Protein AF-A0A2G7LXZ6-F1 (afdb_monomer_lite)

Secondary structure (DSSP, 8-state):
--HHHHHHHHHSGGGHHHHHHHHHHHHHTTHHHHHHHHS--EEEEEETTTTEEEEEEE-TTSS-EEEEEEE-TT-EESSHHHHHHHHHHHHHHHHHHHHHTT-PPPP-TT-----SS-SEEEEEETTEEEEEE---EESSHHHHHHHHHHHHHHHHHHHTT-

Foldseek 3Di:
DDPVVVVCVCPDPVNVVVVVVVVVVCVVVCLVVVQVVVWPWDFPDDDPHNQKTKTWTDPSVDNFIKIWIDHDQPDWALDLVRVLVVLVVVLVVLQVVVCVVPRQDDADPPPDVPDPDQQWDWDCPPNTIGIDGPIDMGSDSNNNSVVSVSVSVVSVVVRVVD

Structure (mmCIF, N/CA/C/O backbone):
data_AF-A0A2G7LXZ6-F1
#
_entry.id   AF-A0A2G7LXZ6-F1
#
loop_
_atom_site.group_PDB
_atom_site.id
_atom_site.type_symbol
_atom_site.label_atom_id
_atom_site.label_alt_id
_atom_site.label_comp_id
_atom_site.label_asym_id
_atom_site.label_entity_id
_atom_site.label_seq_id
_atom_site.pdbx_PDB_ins_code
_atom_site.Cartn_x
_atom_site.Cartn_y
_atom_site.Cartn_z
_atom_site.occupancy
_atom_site.B_iso_or_equiv
_atom_site.auth_seq_id
_atom_site.auth_comp_id
_atom_site.auth_asym_id
_atom_site.auth_atom_id
_atom_site.pdbx_PDB_model_num
ATOM 1 N N . MET A 1 1 ? 11.402 2.677 -36.829 1.00 58.84 1 MET A N 1
ATOM 2 C CA . MET A 1 1 ? 10.583 2.573 -35.619 1.00 58.84 1 MET A CA 1
ATOM 3 C C . MET A 1 1 ? 11.526 2.685 -34.450 1.00 58.84 1 MET A C 1
ATOM 5 O O . MET A 1 1 ? 12.464 1.891 -34.380 1.00 58.84 1 MET A O 1
ATOM 9 N N . ASP A 1 2 ? 11.382 3.730 -33.651 1.00 77.25 2 ASP A N 1
ATOM 10 C CA . ASP A 1 2 ? 12.193 3.904 -32.449 1.00 77.25 2 ASP A CA 1
ATOM 11 C C . ASP A 1 2 ? 11.681 2.986 -31.313 1.00 77.25 2 ASP A C 1
ATOM 13 O O . ASP A 1 2 ? 10.603 2.394 -31.411 1.00 77.25 2 ASP A O 1
ATOM 17 N N . ASN A 1 3 ? 12.480 2.795 -30.259 1.00 67.19 3 ASN A N 1
ATOM 18 C CA . ASN A 1 3 ? 12.139 1.910 -29.137 1.00 67.19 3 ASN A CA 1
ATOM 19 C C . ASN A 1 3 ? 10.822 2.283 -28.429 1.00 67.19 3 ASN A C 1
ATOM 21 O O . ASN A 1 3 ? 10.133 1.399 -27.924 1.00 67.19 3 ASN A O 1
ATOM 25 N N . SER A 1 4 ? 10.471 3.565 -28.387 1.00 67.94 4 SER A N 1
ATOM 26 C CA . SER A 1 4 ? 9.213 4.079 -27.848 1.00 67.94 4 SER A CA 1
ATOM 27 C C . SER A 1 4 ? 8.026 3.627 -28.697 1.00 67.94 4 SER A C 1
ATOM 29 O O . SER A 1 4 ? 7.079 3.053 -28.166 1.00 67.94 4 SER A O 1
ATOM 31 N N . GLU A 1 5 ? 8.120 3.776 -30.019 1.00 73.56 5 GLU A N 1
ATOM 32 C CA . GLU A 1 5 ? 7.084 3.346 -30.970 1.00 73.56 5 GLU A CA 1
ATOM 33 C C . GLU A 1 5 ? 6.897 1.816 -30.958 1.00 73.56 5 GLU A C 1
ATOM 35 O O . GLU A 1 5 ? 5.779 1.307 -31.013 1.00 73.56 5 GLU A O 1
ATOM 40 N N . LEU A 1 6 ? 7.994 1.062 -30.828 1.00 75.44 6 LEU A N 1
ATOM 41 C CA . LEU A 1 6 ? 7.969 -0.396 -30.658 1.00 75.44 6 LEU A CA 1
ATOM 42 C C . LEU A 1 6 ? 7.273 -0.822 -29.364 1.00 75.44 6 LEU A C 1
ATOM 44 O O . LEU A 1 6 ? 6.535 -1.808 -29.354 1.00 75.44 6 LEU A O 1
ATOM 48 N N . LYS A 1 7 ? 7.511 -0.087 -28.276 1.00 67.25 7 LYS A N 1
ATOM 49 C CA . LYS A 1 7 ? 6.909 -0.356 -26.972 1.00 67.25 7 LYS A CA 1
ATOM 50 C C . LYS A 1 7 ? 5.411 -0.066 -26.992 1.00 67.25 7 LYS A C 1
ATOM 52 O O . LYS A 1 7 ? 4.638 -0.902 -26.535 1.00 67.25 7 LYS A O 1
ATOM 57 N N . GLU A 1 8 ? 4.997 1.065 -27.556 1.00 78.62 8 GLU A N 1
ATOM 58 C CA . GLU A 1 8 ? 3.577 1.394 -27.732 1.00 78.62 8 GLU A CA 1
ATOM 59 C C . GLU A 1 8 ? 2.857 0.345 -28.581 1.00 78.62 8 GLU A C 1
ATOM 61 O O . GLU A 1 8 ? 1.803 -0.150 -28.181 1.00 78.62 8 GLU A O 1
ATOM 66 N N . LEU A 1 9 ? 3.468 -0.077 -29.693 1.00 81.00 9 LEU A N 1
ATOM 67 C CA . LEU A 1 9 ? 2.921 -1.142 -30.525 1.00 81.00 9 LEU A CA 1
ATOM 68 C C . LEU A 1 9 ? 2.787 -2.450 -29.739 1.00 81.00 9 LEU A C 1
ATOM 70 O O . LEU A 1 9 ? 1.723 -3.063 -29.759 1.00 81.00 9 LEU A O 1
ATOM 74 N N . PHE A 1 10 ? 3.826 -2.858 -29.002 1.00 77.56 10 PHE A N 1
ATOM 75 C CA . PHE A 1 10 ? 3.801 -4.087 -28.204 1.00 77.56 10 PHE A CA 1
ATOM 76 C C . PHE A 1 10 ? 2.709 -4.082 -27.126 1.00 77.56 10 PHE A C 1
ATOM 78 O O . PHE A 1 10 ? 2.144 -5.141 -26.847 1.00 77.56 10 PHE A O 1
ATOM 85 N N . TYR A 1 11 ? 2.399 -2.919 -26.539 1.00 77.12 11 TYR A N 1
ATOM 86 C CA . TYR A 1 11 ? 1.356 -2.765 -25.517 1.00 77.12 11 TYR A CA 1
ATOM 87 C C . TYR A 1 11 ? -0.046 -2.453 -26.063 1.00 77.12 11 TYR A C 1
ATOM 89 O O . TYR A 1 11 ? -0.994 -2.450 -25.281 1.00 77.12 11 TYR A O 1
ATOM 97 N N . SER A 1 12 ? -0.203 -2.265 -27.375 1.00 84.38 12 SER A N 1
ATOM 98 C CA . SER A 1 12 ? -1.499 -2.009 -28.018 1.00 84.38 12 SER A CA 1
ATOM 99 C C . SER A 1 12 ? -2.508 -3.158 -27.850 1.00 84.38 12 SER A C 1
ATOM 101 O O . SER A 1 12 ? -2.130 -4.312 -27.623 1.00 84.38 12 SER A O 1
ATOM 103 N N . GLU A 1 13 ? -3.801 -2.844 -28.003 1.00 84.19 13 GLU A N 1
ATOM 104 C CA . GLU A 1 13 ? -4.888 -3.837 -27.975 1.00 84.19 13 GLU A CA 1
ATOM 105 C C . GLU A 1 13 ? -4.735 -4.894 -29.078 1.00 84.19 13 GLU A C 1
ATOM 107 O O . GLU A 1 13 ? -5.018 -6.070 -28.857 1.00 84.19 13 GLU A O 1
ATOM 112 N N . GLU A 1 14 ? -4.221 -4.503 -30.248 1.00 89.00 14 GLU A N 1
ATOM 113 C CA . GLU A 1 14 ? -3.992 -5.412 -31.378 1.00 89.00 14 GLU A CA 1
ATOM 114 C C . GLU A 1 14 ? -2.973 -6.513 -31.041 1.00 89.00 14 GLU A C 1
ATOM 116 O O . GLU A 1 14 ? -3.081 -7.641 -31.529 1.00 89.00 14 GLU A O 1
ATOM 121 N N . MET A 1 15 ? -2.008 -6.212 -30.168 1.00 88.50 15 MET A N 1
ATOM 122 C CA . MET A 1 15 ? -0.958 -7.145 -29.754 1.00 88.50 15 MET A CA 1
ATOM 123 C C . MET A 1 15 ? -1.334 -7.995 -28.533 1.00 88.50 15 MET A C 1
ATOM 125 O O . MET A 1 15 ? -0.607 -8.940 -28.212 1.00 88.50 15 MET A O 1
ATOM 129 N N . GLU A 1 16 ? -2.463 -7.722 -27.870 1.00 75.25 16 GLU A N 1
ATOM 130 C CA . GLU A 1 16 ? -2.916 -8.450 -26.674 1.00 75.25 16 GLU A CA 1
ATOM 131 C C . GLU A 1 16 ? -2.978 -9.978 -26.884 1.00 75.25 16 GLU A C 1
ATOM 133 O O . GLU A 1 16 ? -2.376 -10.701 -26.085 1.00 75.25 16 GLU A O 1
ATOM 138 N N . PRO A 1 17 ? -3.590 -10.523 -27.960 1.00 79.81 17 PRO A N 1
ATOM 139 C CA . PRO A 1 17 ? -3.701 -11.976 -28.127 1.00 79.81 17 PRO A CA 1
ATOM 140 C C . PRO A 1 17 ? -2.339 -12.655 -28.321 1.00 79.81 17 PRO A C 1
ATOM 142 O O . PRO A 1 17 ? -2.097 -13.761 -27.834 1.00 79.81 17 PRO A O 1
ATOM 145 N N . ILE A 1 18 ? -1.426 -11.975 -29.019 1.00 82.75 18 ILE A N 1
ATOM 146 C CA . ILE A 1 18 ? -0.065 -12.459 -29.278 1.00 82.75 18 ILE A CA 1
ATOM 147 C C . ILE A 1 18 ? 0.735 -12.462 -27.972 1.00 82.75 18 ILE A C 1
ATOM 149 O O . ILE A 1 18 ? 1.403 -13.449 -27.655 1.00 82.75 18 ILE A O 1
ATOM 153 N N . ARG A 1 19 ? 0.613 -11.393 -27.178 1.00 84.38 19 ARG A N 1
ATOM 154 C CA . ARG A 1 19 ? 1.254 -11.260 -25.867 1.00 84.38 19 ARG A CA 1
ATOM 155 C C . ARG A 1 19 ? 0.757 -12.324 -24.886 1.00 84.38 19 ARG A C 1
ATOM 157 O O . ARG A 1 19 ? 1.572 -12.977 -24.238 1.00 84.38 19 ARG A O 1
ATOM 164 N N . GLN A 1 20 ? -0.551 -12.577 -24.841 1.00 75.19 20 GLN A N 1
ATOM 165 C CA . GLN A 1 20 ? -1.128 -13.653 -24.028 1.00 75.19 20 GLN A CA 1
ATOM 166 C C . GLN A 1 20 ? -0.632 -15.039 -24.457 1.00 75.19 20 GLN A C 1
ATOM 168 O O . GLN A 1 20 ? -0.280 -15.857 -23.607 1.00 75.19 20 GLN A O 1
ATOM 173 N N . SER A 1 21 ? -0.564 -15.313 -25.765 1.00 80.06 21 SER A N 1
ATOM 174 C CA . SER A 1 21 ? -0.031 -16.583 -26.273 1.00 80.06 21 SER A CA 1
ATOM 175 C C . SER A 1 21 ? 1.429 -16.786 -25.865 1.00 80.06 21 SER A C 1
ATOM 177 O O . SER A 1 21 ? 1.786 -17.859 -25.380 1.00 80.06 21 SER A O 1
ATOM 179 N N . TYR A 1 22 ? 2.251 -15.743 -26.005 1.00 77.31 22 TYR A N 1
ATOM 180 C CA . TYR A 1 22 ? 3.644 -15.751 -25.566 1.00 77.31 22 TYR A CA 1
ATOM 181 C C . TYR A 1 22 ? 3.764 -16.035 -24.061 1.00 77.31 22 TYR A C 1
ATOM 183 O O . TYR A 1 22 ? 4.561 -16.881 -23.651 1.00 77.31 22 TYR A O 1
ATOM 191 N N . TYR A 1 23 ? 2.930 -15.397 -23.234 1.00 71.88 23 TYR A N 1
ATOM 192 C CA . TYR A 1 23 ? 2.938 -15.621 -21.789 1.00 71.88 23 TYR A CA 1
ATOM 193 C C . TYR A 1 23 ? 2.527 -17.041 -21.396 1.00 71.88 23 TYR A C 1
ATOM 195 O O . TYR A 1 23 ? 3.190 -17.670 -20.571 1.00 71.88 23 TYR A O 1
ATOM 203 N N . ASN A 1 24 ? 1.489 -17.581 -22.030 1.00 74.56 24 ASN A N 1
ATOM 204 C CA . ASN A 1 24 ? 1.038 -18.950 -21.789 1.00 74.56 24 ASN A CA 1
ATOM 205 C C . ASN A 1 24 ? 2.098 -19.988 -22.176 1.00 74.56 24 ASN A C 1
ATOM 207 O O . ASN A 1 24 ? 2.250 -21.011 -21.505 1.00 74.56 24 ASN A O 1
ATOM 211 N N . GLU A 1 25 ? 2.841 -19.738 -23.252 1.00 77.00 25 GLU A N 1
ATOM 212 C CA . GLU A 1 25 ? 3.933 -20.609 -23.674 1.00 77.00 25 GLU A CA 1
ATOM 213 C C . GLU A 1 25 ? 5.132 -20.524 -22.721 1.00 77.00 25 GLU A C 1
ATOM 215 O O . GLU A 1 25 ? 5.655 -21.560 -22.307 1.00 77.00 25 GLU A O 1
ATOM 220 N N . ALA A 1 26 ? 5.515 -19.317 -22.293 1.00 65.12 26 ALA A N 1
ATOM 221 C CA . ALA A 1 26 ? 6.561 -19.121 -21.290 1.00 65.12 26 ALA A CA 1
ATOM 222 C C . ALA A 1 26 ? 6.222 -19.813 -19.955 1.00 65.12 26 ALA A C 1
ATOM 224 O O . ALA A 1 26 ? 7.096 -20.427 -19.341 1.00 65.12 26 ALA A O 1
ATOM 225 N N . TYR A 1 27 ? 4.950 -19.782 -19.546 1.00 66.00 27 TYR A N 1
ATOM 226 C CA . TYR A 1 27 ? 4.456 -20.482 -18.358 1.00 66.00 27 TYR A CA 1
ATOM 227 C C . TYR A 1 27 ? 4.608 -21.999 -18.486 1.00 66.00 27 TYR A C 1
ATOM 229 O O . TYR A 1 27 ? 5.192 -22.641 -17.618 1.00 66.00 27 TYR A O 1
ATOM 237 N N . ARG A 1 28 ? 4.179 -22.577 -19.615 1.00 72.62 28 ARG A N 1
ATOM 238 C CA . ARG A 1 28 ? 4.338 -24.018 -19.892 1.00 72.62 28 ARG A CA 1
ATOM 239 C C . ARG A 1 28 ? 5.796 -24.471 -19.934 1.00 72.62 28 ARG A C 1
ATOM 241 O O . ARG A 1 28 ? 6.071 -25.634 -19.663 1.00 72.62 28 ARG A O 1
ATOM 248 N N . GLN A 1 29 ? 6.708 -23.576 -20.301 1.00 73.88 29 GLN A N 1
ATOM 249 C CA . GLN A 1 29 ? 8.144 -23.848 -20.366 1.00 73.88 29 GLN A CA 1
ATOM 250 C C . GLN A 1 29 ? 8.848 -23.712 -19.006 1.00 73.88 29 GLN A C 1
ATOM 252 O O . GLN A 1 29 ? 10.062 -23.875 -18.954 1.00 73.88 29 GLN A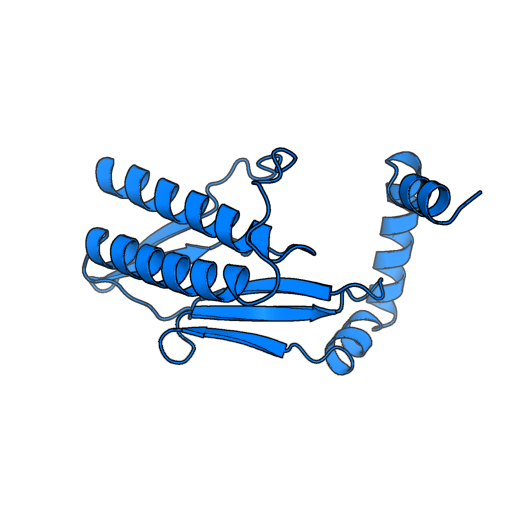 O 1
ATOM 257 N N . GLY A 1 30 ? 8.130 -23.393 -17.921 1.00 63.91 30 GLY A N 1
ATOM 258 C CA . GLY A 1 30 ? 8.734 -23.192 -16.599 1.00 63.91 30 GLY A CA 1
ATOM 259 C C . GLY A 1 30 ? 9.603 -21.933 -16.506 1.00 63.91 30 GLY A C 1
ATOM 260 O O . GLY A 1 30 ? 10.303 -21.741 -15.518 1.00 63.91 30 GLY A O 1
ATOM 261 N N . LYS A 1 31 ? 9.546 -21.032 -17.499 1.00 62.19 31 LYS A N 1
ATOM 262 C CA . LYS A 1 31 ? 10.329 -19.782 -17.495 1.00 62.19 31 LYS A CA 1
ATOM 263 C C . LYS A 1 31 ? 9.913 -18.834 -16.374 1.00 62.19 31 LYS A C 1
ATOM 265 O O . LYS A 1 31 ? 10.690 -17.975 -15.982 1.00 62.19 31 LYS A O 1
ATOM 270 N N . PHE A 1 32 ? 8.695 -18.991 -15.858 1.00 56.41 32 PHE A N 1
ATOM 271 C CA . PHE A 1 32 ? 8.232 -18.285 -14.666 1.00 56.41 32 PHE A CA 1
ATOM 272 C C . PHE A 1 32 ? 8.934 -18.782 -13.406 1.00 56.41 32 PHE A C 1
ATOM 274 O O . PHE A 1 32 ? 9.339 -17.957 -12.596 1.00 56.41 32 PHE A O 1
ATOM 281 N N . ASP A 1 33 ? 9.121 -20.095 -13.269 1.00 56.38 33 ASP A N 1
ATOM 282 C CA . ASP A 1 33 ? 9.841 -20.688 -12.140 1.00 56.38 33 ASP A CA 1
ATOM 283 C C . ASP A 1 33 ? 11.332 -20.323 -12.204 1.00 56.38 33 ASP A C 1
ATOM 285 O O . ASP A 1 33 ? 11.934 -19.994 -11.187 1.00 56.38 33 ASP A O 1
ATOM 289 N N . GLU A 1 34 ? 11.906 -20.275 -13.411 1.00 55.22 34 GLU A N 1
ATOM 290 C CA . GLU A 1 34 ? 13.283 -19.827 -13.660 1.00 55.22 34 GLU A CA 1
ATOM 291 C C . GLU A 1 34 ? 13.470 -18.317 -13.404 1.00 55.22 34 GLU A C 1
ATOM 293 O O . GLU A 1 34 ? 14.453 -17.893 -12.795 1.00 55.22 34 GLU A O 1
ATOM 298 N N . ALA A 1 35 ? 12.514 -17.478 -13.817 1.00 53.88 35 ALA A N 1
ATOM 299 C CA . ALA A 1 35 ? 12.527 -16.047 -13.514 1.00 53.88 35 ALA A CA 1
ATOM 300 C C . ALA A 1 35 ? 12.282 -15.766 -12.024 1.00 53.88 35 ALA A C 1
ATOM 302 O O . ALA A 1 35 ? 12.865 -14.831 -11.488 1.00 53.88 35 ALA A O 1
ATOM 303 N N . ALA A 1 36 ? 11.468 -16.576 -11.342 1.00 52.03 36 ALA A N 1
ATOM 304 C CA . ALA A 1 36 ? 11.277 -16.505 -9.895 1.00 52.03 36 ALA A CA 1
ATOM 305 C C . ALA A 1 36 ? 12.518 -16.986 -9.122 1.00 52.03 36 ALA A C 1
ATOM 307 O O . ALA A 1 36 ? 12.821 -16.439 -8.067 1.00 52.03 36 ALA A O 1
ATOM 308 N N . SER A 1 37 ? 13.270 -17.960 -9.651 1.00 54.81 37 SER A N 1
ATOM 309 C CA . SER A 1 37 ? 14.534 -18.403 -9.048 1.00 54.81 37 SER A CA 1
ATOM 310 C C . SER A 1 37 ? 15.702 -17.444 -9.304 1.00 54.81 37 SER A C 1
ATOM 312 O O . SER A 1 37 ? 16.632 -17.402 -8.502 1.00 54.81 37 SER A O 1
ATOM 314 N N . ASN A 1 38 ? 15.666 -16.686 -10.408 1.00 54.44 38 ASN A N 1
ATOM 315 C CA . ASN A 1 38 ? 16.730 -15.754 -10.813 1.00 54.44 38 ASN A CA 1
ATOM 316 C C . ASN A 1 38 ? 16.444 -14.286 -10.444 1.00 54.44 38 ASN A C 1
ATOM 318 O O . ASN A 1 38 ? 17.367 -13.478 -10.345 1.00 54.44 38 ASN A O 1
ATOM 322 N N . GLY A 1 39 ? 15.176 -13.916 -10.272 1.00 56.00 39 GLY A N 1
ATOM 323 C CA . GLY A 1 39 ? 14.747 -12.601 -9.818 1.00 56.00 39 GLY A CA 1
ATOM 324 C C . GLY A 1 39 ? 14.716 -12.577 -8.301 1.00 56.00 39 GLY A C 1
ATOM 325 O O . GLY A 1 39 ? 13.712 -12.943 -7.702 1.00 56.00 39 GLY A O 1
ATOM 326 N N . HIS A 1 40 ? 15.815 -12.160 -7.675 1.00 63.16 40 HIS A N 1
ATOM 327 C CA . HIS A 1 40 ? 15.839 -11.939 -6.234 1.00 63.16 40 HIS A CA 1
ATOM 328 C C . HIS A 1 40 ? 14.821 -10.848 -5.884 1.00 63.16 40 HIS A C 1
ATOM 330 O O . HIS A 1 40 ? 15.035 -9.682 -6.215 1.00 63.16 40 HIS A O 1
ATOM 336 N N . ALA A 1 41 ? 13.705 -11.237 -5.263 1.00 77.62 41 ALA A N 1
ATOM 337 C CA . ALA A 1 41 ? 12.840 -10.292 -4.576 1.00 77.62 41 ALA A CA 1
ATOM 338 C C . ALA A 1 41 ? 13.685 -9.617 -3.490 1.00 77.62 41 ALA A C 1
ATOM 340 O O . ALA A 1 41 ? 14.296 -10.292 -2.658 1.00 77.62 41 ALA A O 1
ATOM 341 N N . GLU A 1 42 ? 13.780 -8.298 -3.560 1.00 88.94 42 GLU A N 1
ATOM 342 C CA . GLU A 1 42 ? 14.544 -7.483 -2.627 1.00 88.94 42 GLU A CA 1
ATOM 343 C C . GLU A 1 42 ? 13.556 -6.659 -1.815 1.00 88.94 42 GLU A C 1
ATOM 345 O O . GLU A 1 42 ? 12.781 -5.882 -2.374 1.00 88.94 42 GLU A O 1
ATOM 350 N N . GLU A 1 43 ? 13.584 -6.817 -0.501 1.00 91.12 43 GLU A N 1
ATOM 351 C CA . GLU A 1 43 ? 12.902 -5.890 0.385 1.00 91.12 43 GLU A CA 1
ATOM 352 C C . GLU A 1 43 ? 13.635 -4.548 0.356 1.00 91.12 43 GLU A C 1
ATOM 354 O O . GLU A 1 43 ? 14.839 -4.466 0.604 1.00 91.12 43 GLU A O 1
ATOM 359 N N . VAL A 1 44 ? 12.912 -3.493 -0.008 1.00 93.62 44 VAL A N 1
ATOM 360 C CA . VAL A 1 44 ? 13.470 -2.145 -0.162 1.00 93.62 44 VAL A CA 1
ATOM 361 C C . VAL A 1 44 ? 13.067 -1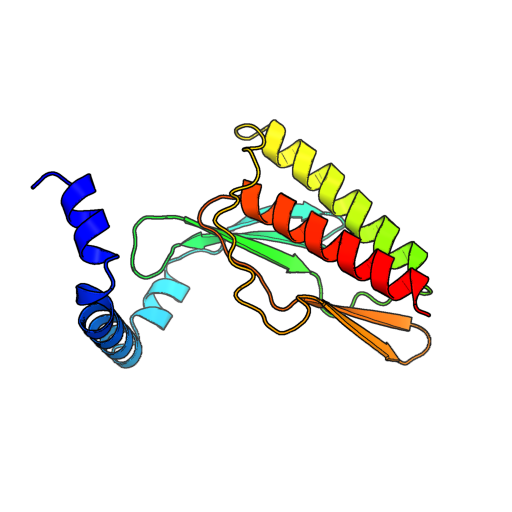.212 0.974 1.00 93.62 44 VAL A C 1
ATOM 363 O O . VAL A 1 44 ? 13.715 -0.183 1.173 1.00 93.62 44 VAL A O 1
ATOM 366 N N . PHE A 1 45 ? 12.018 -1.564 1.715 1.00 93.50 45 PHE A N 1
ATOM 367 C CA . PHE A 1 45 ? 11.554 -0.845 2.892 1.00 93.50 45 PHE A CA 1
ATOM 368 C C . PHE A 1 45 ? 10.876 -1.827 3.845 1.00 93.50 45 PHE A C 1
ATOM 370 O O . PHE A 1 45 ? 9.969 -2.538 3.425 1.00 93.50 45 PHE A O 1
ATOM 377 N N . ASP A 1 46 ? 11.305 -1.818 5.102 1.00 93.19 46 ASP A N 1
ATOM 378 C CA . ASP A 1 46 ? 10.701 -2.554 6.211 1.00 93.19 46 ASP A CA 1
ATOM 379 C C . ASP A 1 46 ? 10.174 -1.559 7.253 1.00 93.19 46 ASP A C 1
ATOM 381 O O . ASP A 1 46 ? 10.792 -0.514 7.513 1.00 93.19 46 ASP A O 1
ATOM 385 N N . TRP A 1 47 ? 9.035 -1.884 7.854 1.00 92.50 47 TRP A N 1
ATOM 386 C CA . TRP A 1 47 ? 8.467 -1.140 8.959 1.00 92.50 47 TRP A CA 1
ATOM 387 C C . TRP A 1 47 ? 7.797 -2.072 9.972 1.00 92.50 47 TRP A C 1
ATOM 389 O O . TRP A 1 47 ? 6.955 -2.896 9.630 1.00 92.50 47 TRP A O 1
ATOM 399 N N . GLN A 1 48 ? 8.139 -1.855 11.246 1.00 83.88 48 GLN A N 1
ATOM 400 C CA . GLN A 1 48 ? 7.697 -2.651 12.399 1.00 83.88 48 GLN A CA 1
ATOM 401 C C . GLN A 1 48 ? 8.187 -4.110 12.442 1.00 83.88 48 GLN A C 1
ATOM 403 O O . GLN A 1 48 ? 7.673 -4.884 13.238 1.00 83.88 48 GLN A O 1
ATOM 408 N N . GLY A 1 49 ? 9.278 -4.455 11.750 1.00 77.81 49 GLY A N 1
ATOM 409 C CA . GLY A 1 49 ? 9.881 -5.788 11.862 1.00 77.81 49 GLY A CA 1
ATOM 410 C C . GLY A 1 49 ? 9.127 -6.822 11.035 1.00 77.81 49 GLY A C 1
ATOM 411 O O . GLY A 1 49 ? 8.758 -7.870 11.555 1.00 77.81 49 GLY A O 1
ATOM 412 N N . ASP A 1 50 ? 8.934 -6.491 9.762 1.00 76.25 50 ASP A N 1
ATOM 413 C CA . ASP A 1 50 ? 8.300 -7.251 8.685 1.00 76.25 50 ASP A CA 1
ATOM 414 C C . ASP A 1 50 ? 6.757 -7.230 8.667 1.00 76.25 50 ASP A C 1
ATOM 416 O O . ASP A 1 50 ? 6.153 -7.725 7.709 1.00 76.25 50 ASP A O 1
ATOM 420 N N . ASP A 1 51 ? 6.111 -6.579 9.647 1.00 84.12 51 ASP A N 1
ATOM 421 C CA . ASP A 1 51 ? 4.654 -6.346 9.682 1.00 84.12 51 ASP A CA 1
ATOM 422 C C . ASP A 1 51 ? 4.169 -5.647 8.401 1.00 84.12 51 ASP A C 1
ATOM 424 O O . ASP A 1 51 ? 3.149 -6.018 7.809 1.00 84.12 51 ASP A O 1
ATOM 428 N N . PHE A 1 52 ? 4.928 -4.644 7.948 1.00 89.50 52 PHE A N 1
ATOM 429 C CA . PHE A 1 52 ? 4.744 -4.004 6.654 1.00 89.50 52 PHE A CA 1
ATOM 430 C C . PHE A 1 52 ? 6.069 -3.916 5.917 1.00 89.50 52 PHE A C 1
ATOM 432 O O . PHE A 1 52 ? 7.038 -3.340 6.405 1.00 89.50 52 PHE A O 1
ATOM 439 N N . SER A 1 53 ? 6.069 -4.376 4.677 1.00 91.50 53 SER A N 1
ATOM 440 C CA . SER A 1 53 ? 7.257 -4.379 3.837 1.00 91.50 53 SER A CA 1
ATOM 441 C C . SER A 1 53 ? 6.930 -3.929 2.420 1.00 91.50 53 SER A C 1
ATOM 443 O O . SER A 1 53 ? 5.812 -4.073 1.921 1.00 91.50 53 SER A O 1
ATOM 445 N N . VAL A 1 54 ? 7.906 -3.340 1.739 1.00 92.06 54 VAL A N 1
ATOM 446 C CA . VAL A 1 54 ? 7.824 -3.028 0.313 1.00 92.06 54 VAL A CA 1
ATOM 447 C C . VAL A 1 54 ? 8.913 -3.799 -0.389 1.00 92.06 54 VAL A C 1
ATOM 449 O O . VAL A 1 54 ? 10.094 -3.687 -0.071 1.00 92.06 54 VAL A O 1
ATOM 452 N N . TRP A 1 55 ? 8.494 -4.554 -1.389 1.00 92.56 55 TRP A N 1
ATOM 453 C CA . TRP A 1 55 ? 9.336 -5.483 -2.113 1.00 92.56 55 TRP A CA 1
ATOM 454 C C . TRP A 1 55 ? 9.492 -5.030 -3.547 1.00 92.56 55 TRP A C 1
ATOM 456 O O . TRP A 1 55 ? 8.528 -4.592 -4.180 1.00 92.56 55 TRP A O 1
ATOM 466 N N . LYS A 1 56 ? 10.701 -5.183 -4.069 1.00 91.12 56 LYS A N 1
ATOM 467 C CA . LYS A 1 56 ? 11.061 -4.982 -5.464 1.00 91.12 56 LYS A CA 1
ATOM 468 C C . LYS A 1 56 ? 11.362 -6.339 -6.089 1.00 91.12 56 LYS A C 1
ATOM 470 O O . LYS A 1 56 ? 12.314 -7.011 -5.704 1.00 91.12 56 LYS A O 1
ATOM 475 N N . ASP A 1 57 ? 10.588 -6.701 -7.102 1.00 87.06 57 ASP A N 1
ATOM 476 C CA . ASP A 1 57 ? 10.833 -7.876 -7.934 1.00 87.06 57 ASP A CA 1
ATOM 477 C C . ASP A 1 57 ? 11.246 -7.451 -9.344 1.00 87.06 57 ASP A C 1
ATOM 479 O O . ASP A 1 57 ? 10.904 -6.365 -9.815 1.00 87.06 57 ASP A O 1
ATOM 483 N N . LYS A 1 58 ? 11.842 -8.377 -10.096 1.00 80.69 58 LYS A N 1
ATOM 484 C CA . LYS A 1 58 ? 11.901 -8.259 -11.555 1.00 80.69 58 LYS A CA 1
ATOM 485 C C . LYS A 1 58 ? 10.566 -8.631 -12.197 1.00 80.69 58 LYS A C 1
ATOM 487 O O . LYS A 1 58 ? 9.919 -9.618 -11.836 1.00 80.69 58 LYS A O 1
ATOM 492 N N . VAL A 1 59 ? 10.161 -7.862 -13.204 1.00 74.25 59 VAL A N 1
ATOM 493 C CA . VAL A 1 59 ? 9.081 -8.261 -14.108 1.00 74.25 59 VAL A CA 1
ATOM 494 C C . VAL A 1 59 ? 9.605 -9.397 -14.981 1.00 74.25 59 VAL A C 1
ATOM 496 O O . VAL A 1 59 ? 10.499 -9.204 -15.787 1.00 74.25 59 VAL A O 1
ATOM 499 N N . TRP A 1 60 ? 9.042 -10.594 -14.859 1.00 64.56 60 TRP A N 1
ATOM 500 C CA . TRP A 1 60 ? 9.600 -11.795 -15.495 1.00 64.56 60 TRP A CA 1
ATOM 501 C C . TRP A 1 60 ? 9.758 -11.719 -17.034 1.00 64.56 60 TRP A C 1
ATOM 503 O O . TRP A 1 60 ? 10.563 -12.450 -17.601 1.00 64.56 60 TRP A O 1
ATOM 513 N N . TYR A 1 61 ? 9.012 -10.842 -17.717 1.00 64.69 61 TYR A N 1
ATOM 514 C CA . TYR A 1 61 ? 9.076 -10.628 -19.172 1.00 64.69 61 TYR A CA 1
ATOM 515 C C . TYR A 1 61 ? 9.812 -9.345 -19.593 1.00 64.69 61 TYR A C 1
ATOM 517 O O . TYR A 1 61 ? 9.738 -8.962 -20.760 1.00 64.69 61 TYR A O 1
ATOM 525 N N . SER A 1 62 ? 10.452 -8.627 -18.668 1.00 66.75 62 SER A N 1
ATOM 526 C CA . SER A 1 62 ? 11.032 -7.308 -18.933 1.00 66.75 62 SER A CA 1
ATOM 527 C C . SER A 1 62 ? 12.226 -7.029 -18.022 1.00 66.75 62 SER A C 1
ATOM 529 O O . SER A 1 62 ? 12.229 -7.405 -16.860 1.00 66.75 62 SER A O 1
ATOM 531 N N . ASP A 1 63 ? 13.188 -6.225 -18.472 1.00 70.75 63 ASP A N 1
ATOM 532 C CA . ASP A 1 63 ? 14.316 -5.785 -17.625 1.00 70.75 63 ASP A CA 1
ATOM 533 C C . ASP A 1 63 ? 13.907 -4.824 -16.489 1.00 70.75 63 ASP A C 1
ATOM 535 O O . ASP A 1 63 ? 14.745 -4.329 -15.729 1.00 70.75 63 ASP A O 1
ATOM 539 N N . LYS A 1 64 ? 12.606 -4.552 -16.369 1.00 77.75 64 LYS A N 1
ATOM 540 C CA . LYS A 1 64 ? 12.044 -3.580 -15.439 1.00 77.75 64 LYS A CA 1
ATOM 541 C C . LYS A 1 64 ? 11.802 -4.200 -14.076 1.00 77.75 64 LYS A C 1
ATOM 543 O O . LYS A 1 64 ? 11.472 -5.381 -13.957 1.00 77.75 64 LYS A O 1
ATOM 548 N N . ASP A 1 65 ? 11.896 -3.347 -13.072 1.00 85.25 65 ASP A N 1
ATOM 549 C CA . ASP A 1 65 ? 11.494 -3.674 -11.718 1.00 85.25 65 ASP A CA 1
ATOM 550 C C . ASP A 1 65 ? 9.990 -3.429 -11.543 1.00 85.25 65 ASP A C 1
ATOM 552 O O . ASP A 1 65 ? 9.384 -2.606 -12.237 1.00 85.25 65 ASP A O 1
ATOM 556 N N . ARG A 1 66 ? 9.387 -4.168 -10.618 1.00 87.62 66 ARG A N 1
ATOM 557 C CA . ARG A 1 66 ? 8.047 -3.926 -10.091 1.00 87.62 66 ARG A CA 1
ATOM 558 C C . ARG A 1 66 ? 8.107 -3.930 -8.574 1.00 87.62 66 ARG A C 1
ATOM 560 O O . ARG A 1 66 ? 8.859 -4.695 -7.983 1.00 87.62 66 ARG A O 1
ATOM 567 N N . TYR A 1 67 ? 7.258 -3.138 -7.959 1.00 90.44 67 TYR A N 1
ATOM 568 C CA . TYR A 1 67 ? 7.150 -2.971 -6.528 1.00 90.44 67 TYR A CA 1
ATOM 569 C C . TYR A 1 67 ? 5.802 -3.486 -6.046 1.00 90.44 67 TYR A C 1
ATOM 571 O O . TYR A 1 67 ? 4.816 -3.393 -6.780 1.00 90.44 67 TYR A O 1
ATOM 579 N N . HIS A 1 68 ? 5.743 -3.994 -4.819 1.00 90.06 68 HIS A N 1
ATOM 580 C CA . HIS A 1 68 ? 4.492 -4.317 -4.138 1.00 90.06 68 HIS A CA 1
ATOM 581 C C . HIS A 1 68 ? 4.610 -4.135 -2.624 1.00 90.06 68 HIS A C 1
ATOM 583 O O . HIS A 1 68 ? 5.712 -4.155 -2.084 1.00 90.06 68 HIS A O 1
ATOM 589 N N . VAL A 1 69 ? 3.470 -3.956 -1.954 1.00 89.19 69 VAL A N 1
ATOM 590 C CA . VAL A 1 69 ? 3.386 -3.920 -0.486 1.00 89.19 69 VAL A CA 1
ATOM 591 C C . VAL A 1 69 ? 3.086 -5.327 0.028 1.00 89.19 69 VAL A C 1
ATOM 593 O O . VAL A 1 69 ? 2.145 -5.966 -0.451 1.00 89.19 69 VAL A O 1
ATOM 596 N N . GLY A 1 70 ? 3.878 -5.793 0.986 1.00 86.75 70 GLY A N 1
ATOM 597 C CA . GLY A 1 70 ? 3.583 -6.916 1.865 1.00 86.75 70 GLY A CA 1
ATOM 598 C C . GLY A 1 70 ? 3.016 -6.398 3.186 1.00 86.75 70 GLY A C 1
ATOM 599 O O . GLY A 1 70 ? 3.528 -5.433 3.745 1.00 86.75 70 GLY A O 1
ATOM 600 N N . VAL A 1 71 ? 1.941 -7.023 3.657 1.00 83.44 71 VAL A N 1
ATOM 601 C CA . VAL A 1 71 ? 1.413 -6.840 5.015 1.00 83.44 71 VAL A CA 1
ATOM 602 C C . VAL A 1 71 ? 1.352 -8.221 5.640 1.00 83.44 71 VAL A C 1
ATOM 604 O O . VAL A 1 71 ? 0.866 -9.158 4.992 1.00 83.44 71 VAL A O 1
ATOM 607 N N . GLU A 1 72 ? 1.857 -8.373 6.859 1.00 77.69 72 GLU A N 1
ATOM 608 C CA . GLU A 1 72 ? 1.840 -9.660 7.536 1.00 77.69 72 GLU A CA 1
ATOM 609 C C . GLU A 1 72 ? 0.391 -10.129 7.751 1.00 77.69 72 GLU A C 1
ATOM 611 O O . GLU A 1 72 ? -0.467 -9.424 8.285 1.00 77.69 72 GLU A O 1
ATOM 616 N N . GLY A 1 73 ? 0.103 -11.365 7.332 1.00 63.75 73 GLY A N 1
ATOM 617 C CA . GLY A 1 73 ? -1.248 -11.931 7.371 1.00 63.75 73 GLY A CA 1
ATOM 618 C C . GLY A 1 73 ? -1.805 -12.188 8.777 1.00 63.75 73 GLY A C 1
ATOM 619 O O . GLY A 1 73 ? -2.963 -12.585 8.886 1.00 63.75 73 GLY A O 1
ATOM 620 N N . TYR A 1 74 ? -1.010 -11.984 9.836 1.00 64.38 74 TYR A N 1
ATOM 621 C CA . TYR A 1 74 ? -1.400 -12.234 11.226 1.00 64.38 74 TYR A CA 1
ATOM 622 C C . TYR A 1 74 ? -1.606 -10.965 12.076 1.00 64.38 74 TYR A C 1
ATOM 624 O O . TYR A 1 74 ? -1.741 -11.060 13.298 1.00 64.38 74 TYR A O 1
ATOM 632 N N . MET A 1 75 ? -1.704 -9.787 11.455 1.00 77.12 75 MET A N 1
ATOM 633 C CA . MET A 1 75 ? -1.988 -8.539 12.167 1.00 77.12 75 MET A CA 1
ATOM 634 C C . MET A 1 75 ? -3.471 -8.417 12.555 1.00 77.12 75 MET A C 1
ATOM 636 O O . MET A 1 75 ? -4.323 -8.072 11.732 1.00 77.12 75 MET A O 1
ATOM 640 N N . GLY A 1 76 ? -3.778 -8.684 13.826 1.00 81.38 76 GLY A N 1
ATOM 641 C CA . GLY A 1 76 ? -5.097 -8.451 14.419 1.00 81.38 76 GLY A CA 1
ATOM 642 C C . GLY A 1 76 ? -5.156 -7.127 15.183 1.00 81.38 76 GLY A C 1
ATOM 643 O O . GLY A 1 76 ? -4.298 -6.858 16.023 1.00 81.38 76 GLY A O 1
ATOM 644 N N . PHE A 1 77 ? -6.189 -6.321 14.935 1.00 88.75 77 PHE A N 1
ATOM 645 C CA . PHE A 1 77 ? -6.398 -5.036 15.615 1.00 88.75 77 PHE A CA 1
ATOM 646 C C . PHE A 1 77 ? -7.570 -5.104 16.595 1.00 88.75 77 PHE A C 1
ATOM 648 O O . PHE A 1 77 ? -8.615 -5.668 16.272 1.00 88.75 77 PHE A O 1
ATOM 655 N N . GLU A 1 78 ? -7.438 -4.481 17.767 1.00 90.25 78 GLU A N 1
ATOM 656 C CA . GLU A 1 78 ? -8.501 -4.446 18.785 1.00 90.25 78 GLU A CA 1
ATOM 657 C C . GLU A 1 78 ? -9.737 -3.690 18.272 1.00 90.25 78 GLU A C 1
ATOM 659 O O . GLU A 1 78 ? -10.882 -4.059 18.532 1.00 90.25 78 GLU A O 1
ATOM 664 N N . ASN A 1 79 ? -9.512 -2.622 17.507 1.00 90.50 79 ASN A N 1
ATOM 665 C CA . ASN A 1 79 ? -10.565 -1.835 16.884 1.00 90.50 79 ASN A CA 1
ATOM 666 C C . ASN A 1 79 ? -10.098 -1.218 15.561 1.00 90.50 79 ASN A C 1
ATOM 668 O O . ASN A 1 79 ? -8.904 -1.142 15.265 1.00 90.50 79 ASN A O 1
ATOM 672 N N . MET A 1 80 ? -11.061 -0.742 14.770 1.00 90.38 80 MET A N 1
ATOM 673 C CA . MET A 1 80 ? -10.773 -0.171 13.459 1.00 90.38 80 MET A CA 1
ATOM 674 C C . MET A 1 80 ? -9.947 1.117 13.509 1.00 90.38 80 MET A C 1
ATOM 676 O O . MET A 1 80 ? -9.137 1.344 12.612 1.00 90.38 80 MET A O 1
ATOM 680 N N . THR A 1 81 ? -10.095 1.936 14.551 1.00 93.62 81 THR A N 1
ATOM 681 C CA . THR A 1 81 ? -9.282 3.148 14.726 1.00 93.62 81 THR A CA 1
ATOM 682 C C . THR A 1 81 ? -7.800 2.800 14.833 1.00 93.62 81 THR A C 1
ATOM 684 O O . THR A 1 81 ? -6.991 3.375 14.112 1.00 93.62 81 THR A O 1
ATOM 687 N N . GLN A 1 82 ? -7.451 1.803 15.651 1.00 93.12 82 GLN A N 1
ATOM 688 C CA . GLN A 1 82 ? -6.075 1.324 15.7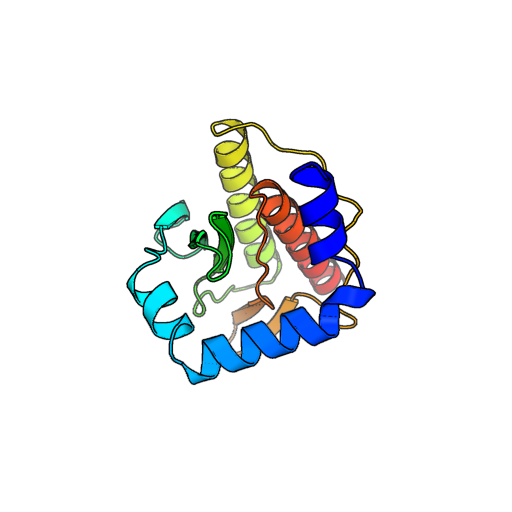94 1.00 93.12 82 GLN A CA 1
ATOM 689 C C . GLN A 1 82 ? -5.510 0.819 14.458 1.00 93.12 82 GLN A C 1
ATOM 691 O O . GLN A 1 82 ? -4.361 1.105 14.118 1.00 93.12 82 GLN A O 1
ATOM 696 N N . ALA A 1 83 ? -6.323 0.098 13.683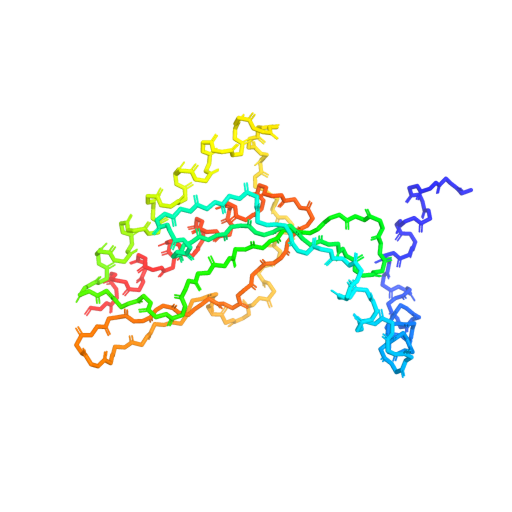 1.00 90.81 83 ALA A N 1
ATOM 697 C CA . ALA A 1 83 ? -5.914 -0.389 12.374 1.00 90.81 83 ALA A CA 1
ATOM 698 C C . ALA A 1 83 ? -5.633 0.760 11.392 1.00 90.81 83 ALA A C 1
ATOM 700 O O . ALA A 1 83 ? -4.602 0.773 10.721 1.00 90.81 83 ALA A O 1
ATOM 701 N N . ILE A 1 84 ? -6.519 1.760 11.344 1.00 94.12 84 ILE A N 1
ATOM 702 C CA . ILE A 1 84 ? -6.350 2.956 10.508 1.00 94.12 84 ILE A CA 1
ATOM 703 C C . ILE A 1 84 ? -5.081 3.715 10.907 1.00 94.12 84 ILE A C 1
ATOM 705 O O . ILE A 1 84 ? -4.283 4.048 10.033 1.00 94.12 84 ILE A O 1
ATOM 709 N N . GLU A 1 85 ? -4.867 3.947 12.205 1.00 95.38 85 GLU A N 1
ATOM 710 C CA . GLU A 1 85 ? -3.678 4.636 12.718 1.00 95.38 85 GLU A CA 1
ATOM 711 C C . GLU A 1 85 ? -2.385 3.906 12.336 1.00 95.38 85 GLU A C 1
ATOM 713 O O . GLU A 1 85 ? -1.421 4.544 11.910 1.00 95.38 85 GLU A O 1
ATOM 718 N N . CYS A 1 86 ? -2.367 2.575 12.432 1.00 93.81 86 CYS A N 1
ATOM 719 C CA . CYS A 1 86 ? -1.222 1.754 12.043 1.00 93.81 86 CYS A CA 1
ATOM 720 C C . CYS A 1 86 ? -0.890 1.914 10.548 1.00 93.81 86 CYS A C 1
ATOM 722 O O . CYS A 1 86 ? 0.243 2.245 10.191 1.00 93.81 86 CYS A O 1
ATOM 724 N N . TYR A 1 87 ? -1.894 1.797 9.673 1.00 93.44 87 TYR A N 1
ATOM 725 C CA . TYR A 1 87 ? -1.716 1.973 8.228 1.00 93.44 87 TYR A CA 1
ATOM 726 C C . TYR A 1 87 ? -1.301 3.409 7.862 1.00 93.44 87 TYR A C 1
ATOM 728 O O . TYR A 1 87 ? -0.510 3.610 6.937 1.00 93.44 87 TYR A O 1
ATOM 736 N N . GLU A 1 88 ? -1.803 4.423 8.573 1.00 96.75 88 GLU A N 1
ATOM 737 C CA . GLU A 1 88 ? -1.386 5.817 8.389 1.00 96.75 88 GLU A CA 1
ATOM 738 C C . GLU A 1 88 ? 0.076 6.046 8.774 1.00 96.75 88 GLU A C 1
ATOM 740 O O . GLU A 1 88 ? 0.797 6.715 8.029 1.00 96.75 88 GLU A O 1
ATOM 745 N N . GLN A 1 89 ? 0.525 5.474 9.894 1.00 96.62 89 GLN A N 1
ATOM 746 C CA . GLN A 1 89 ? 1.918 5.561 10.335 1.00 96.62 89 GLN A CA 1
ATOM 747 C C . GLN A 1 89 ? 2.864 4.877 9.349 1.00 96.62 89 GLN A C 1
ATOM 749 O O . GLN A 1 89 ? 3.869 5.480 8.961 1.00 96.62 89 GLN A O 1
ATOM 754 N N . PHE A 1 90 ? 2.513 3.671 8.889 1.00 95.62 90 PHE A N 1
ATOM 755 C CA . PHE A 1 90 ? 3.244 2.986 7.826 1.00 95.62 90 PHE A CA 1
ATOM 756 C C . PHE A 1 90 ? 3.350 3.869 6.577 1.00 95.62 90 PHE A C 1
ATOM 758 O O . PHE A 1 90 ? 4.443 4.105 6.066 1.00 95.62 90 PHE A O 1
ATOM 765 N N . ASN A 1 91 ? 2.227 4.410 6.101 1.00 96.19 91 ASN A N 1
ATOM 766 C CA . ASN A 1 91 ? 2.204 5.153 4.847 1.00 96.19 91 ASN A CA 1
ATOM 767 C C . ASN A 1 91 ? 2.947 6.503 4.929 1.00 96.19 91 ASN A C 1
ATOM 769 O O . ASN A 1 91 ? 3.493 6.971 3.929 1.00 96.19 91 ASN A O 1
ATOM 773 N N . GLU A 1 92 ? 3.002 7.129 6.107 1.00 97.62 92 GLU A N 1
ATOM 774 C CA . GLU A 1 92 ? 3.830 8.316 6.347 1.00 97.62 92 GLU A CA 1
ATOM 775 C C . GLU A 1 92 ? 5.326 7.968 6.376 1.00 97.62 92 GLU A C 1
ATOM 777 O O . GLU A 1 92 ? 6.126 8.651 5.733 1.00 97.62 92 GLU A O 1
ATOM 782 N N . ALA A 1 93 ? 5.715 6.880 7.049 1.00 97.19 93 ALA A N 1
ATOM 783 C CA . ALA A 1 93 ? 7.099 6.403 7.044 1.00 97.19 93 ALA A CA 1
ATOM 784 C C . ALA A 1 93 ? 7.553 6.018 5.625 1.00 97.19 93 ALA A C 1
ATOM 786 O O . ALA A 1 93 ? 8.638 6.401 5.179 1.00 97.19 93 ALA A O 1
ATOM 787 N N . PHE A 1 94 ? 6.682 5.347 4.874 1.00 96.94 94 PHE A N 1
ATOM 788 C CA . PHE A 1 94 ? 6.946 4.974 3.493 1.00 96.94 94 PHE A CA 1
ATOM 789 C C . PHE A 1 94 ? 7.068 6.195 2.572 1.00 96.94 94 PHE A C 1
ATOM 791 O O . PHE A 1 94 ? 7.965 6.255 1.730 1.00 96.94 94 PHE A O 1
ATOM 798 N N . LYS A 1 95 ? 6.237 7.226 2.768 1.00 97.38 95 LYS A N 1
ATOM 799 C CA . LYS A 1 95 ? 6.397 8.501 2.058 1.00 97.38 95 LYS A CA 1
ATOM 800 C C . LYS A 1 95 ? 7.774 9.111 2.308 1.00 97.38 95 LYS A C 1
ATOM 802 O O . LYS A 1 95 ? 8.428 9.527 1.357 1.00 97.38 95 LYS A O 1
ATOM 807 N N . GLN A 1 96 ? 8.226 9.157 3.561 1.00 97.06 96 GLN A N 1
ATOM 808 C CA . GLN A 1 96 ? 9.553 9.689 3.893 1.00 97.06 96 GLN A CA 1
ATOM 809 C C . GLN A 1 96 ? 10.664 8.902 3.195 1.00 97.06 96 GLN A C 1
ATOM 811 O O . GLN A 1 96 ? 11.600 9.509 2.673 1.00 97.06 96 GLN A O 1
ATOM 816 N N . TYR A 1 97 ? 10.533 7.576 3.128 1.00 96.38 97 TYR A N 1
ATOM 817 C CA . TYR A 1 97 ? 11.440 6.728 2.362 1.00 96.38 97 TYR A CA 1
ATOM 818 C C . TYR A 1 97 ? 11.453 7.092 0.866 1.00 96.38 97 TYR A C 1
ATOM 820 O O . TYR A 1 97 ? 12.530 7.308 0.310 1.00 96.38 97 TYR A O 1
ATOM 828 N N . ILE A 1 98 ? 10.288 7.222 0.217 1.00 95.75 98 ILE A N 1
ATOM 829 C CA . ILE A 1 98 ? 10.198 7.586 -1.211 1.00 95.75 98 ILE A CA 1
ATOM 830 C C . ILE A 1 98 ? 10.838 8.957 -1.468 1.00 95.75 98 ILE A C 1
ATOM 832 O O . ILE A 1 98 ? 11.618 9.121 -2.409 1.00 95.75 98 ILE A O 1
ATOM 836 N N . GLU A 1 99 ? 10.553 9.941 -0.614 1.00 95.75 99 GLU A N 1
ATOM 837 C CA . GLU A 1 99 ? 11.093 11.298 -0.748 1.00 95.75 99 GLU A CA 1
ATOM 838 C C . GLU A 1 99 ? 12.626 11.323 -0.649 1.00 95.75 99 GLU A C 1
ATOM 840 O O . GLU A 1 99 ? 13.288 12.070 -1.370 1.00 95.75 99 GLU A O 1
ATOM 845 N N . GLN A 1 100 ? 13.214 10.460 0.182 1.00 95.44 100 GLN A N 1
ATOM 846 C CA . GLN A 1 100 ? 14.670 10.313 0.298 1.00 95.44 100 GLN A CA 1
ATOM 847 C C . GLN A 1 100 ? 15.305 9.574 -0.894 1.00 95.44 100 GLN A C 1
ATOM 849 O O . GLN A 1 100 ? 16.503 9.729 -1.130 1.00 95.44 100 GLN A O 1
ATOM 854 N N . ASN A 1 101 ? 14.521 8.801 -1.655 1.00 91.75 101 ASN A N 1
ATOM 855 C CA . ASN A 1 101 ? 15.001 7.874 -2.688 1.00 91.75 101 ASN A CA 1
ATOM 856 C C . ASN A 1 101 ? 14.507 8.205 -4.109 1.00 91.75 101 ASN A C 1
ATOM 858 O O . ASN A 1 101 ? 14.458 7.331 -4.973 1.00 91.75 101 ASN A O 1
ATOM 862 N N . GLY A 1 102 ? 14.168 9.466 -4.383 1.00 89.81 102 GLY A N 1
ATOM 863 C CA . GLY A 1 102 ? 13.810 9.912 -5.737 1.00 89.81 102 GLY A CA 1
ATOM 864 C C . GLY A 1 102 ? 12.649 10.898 -5.808 1.00 89.81 102 GLY A C 1
ATOM 865 O O . GLY A 1 102 ? 12.432 11.476 -6.873 1.00 89.81 102 GLY A O 1
ATOM 866 N N . GLY A 1 103 ? 11.960 11.129 -4.689 1.00 94.00 103 GLY A N 1
ATOM 867 C CA . GLY A 1 103 ? 10.846 12.070 -4.604 1.00 94.00 103 GLY A CA 1
ATOM 868 C C . GLY A 1 103 ? 9.503 11.407 -4.894 1.00 94.00 103 GLY A C 1
ATOM 869 O O . GLY A 1 103 ? 9.393 10.548 -5.772 1.00 94.00 103 GLY A O 1
ATOM 870 N N . LEU A 1 104 ? 8.464 11.821 -4.166 1.00 93.75 104 LEU A N 1
ATOM 871 C CA . LEU A 1 104 ? 7.110 11.321 -4.395 1.00 93.75 104 LEU A CA 1
ATOM 872 C C . LEU A 1 104 ? 6.548 11.884 -5.706 1.00 93.75 104 LEU A C 1
ATOM 874 O O . LEU A 1 104 ? 6.360 13.094 -5.851 1.00 93.75 104 LEU A O 1
ATOM 878 N N . LYS A 1 105 ? 6.232 11.003 -6.659 1.00 91.88 105 LYS A N 1
ATOM 879 C CA . LYS A 1 105 ? 5.580 11.406 -7.911 1.00 91.88 105 LYS A CA 1
ATOM 880 C C . LYS A 1 105 ? 4.084 11.636 -7.715 1.00 91.88 105 LYS A C 1
ATOM 882 O O . LYS A 1 105 ? 3.445 11.053 -6.835 1.00 91.88 105 LYS A O 1
ATOM 887 N N . GLU A 1 106 ? 3.523 12.495 -8.565 1.00 87.12 106 GLU A N 1
ATOM 888 C CA . GLU A 1 106 ? 2.087 12.772 -8.576 1.00 87.12 106 GLU A CA 1
ATOM 889 C C . GLU A 1 106 ? 1.263 11.500 -8.797 1.00 87.12 106 GLU A C 1
ATOM 891 O O . GLU A 1 106 ? 1.698 10.555 -9.456 1.00 87.12 106 GLU A O 1
ATOM 896 N N . LYS A 1 107 ? 0.039 11.493 -8.257 1.00 79.56 107 LYS A N 1
ATOM 897 C CA . LYS A 1 107 ? -0.891 10.377 -8.423 1.00 79.56 107 LYS A CA 1
ATOM 898 C C . LYS A 1 107 ? -1.191 10.176 -9.909 1.00 79.56 107 LYS A C 1
ATOM 900 O O . LYS A 1 107 ? -1.825 11.026 -10.537 1.00 79.56 107 LYS A O 1
ATOM 905 N N . HIS A 1 108 ? -0.807 9.027 -10.461 1.00 67.25 108 HIS A N 1
ATOM 906 C CA . HIS A 1 108 ? -1.199 8.650 -11.813 1.00 67.25 108 HIS A CA 1
ATOM 907 C C . HIS A 1 108 ? -2.718 8.403 -11.870 1.00 67.25 108 HIS A C 1
ATOM 909 O O . HIS A 1 108 ? -3.224 7.367 -11.448 1.00 67.25 108 HIS A O 1
ATOM 915 N N . LEU A 1 109 ? -3.468 9.363 -12.428 1.00 56.31 109 LEU A N 1
ATOM 916 C CA . LEU A 1 109 ? -4.929 9.285 -12.613 1.00 56.31 109 LEU A CA 1
ATOM 917 C C . LEU A 1 109 ? -5.371 8.169 -13.581 1.00 56.31 109 LEU A C 1
ATOM 919 O O . LEU A 1 109 ? -6.556 7.857 -13.649 1.00 56.31 109 LEU A O 1
ATOM 923 N N . GLY A 1 110 ? -4.426 7.567 -14.314 1.00 49.06 110 GLY A N 1
ATOM 924 C CA . GLY A 1 110 ? -4.640 6.397 -15.174 1.00 49.06 110 GLY A CA 1
ATOM 925 C C . GLY A 1 110 ? -4.903 5.098 -14.408 1.00 49.06 110 GLY A C 1
ATOM 926 O O . GLY A 1 110 ? -5.121 4.059 -15.028 1.00 49.06 110 GLY A O 1
ATOM 927 N N . TRP A 1 111 ? -4.921 5.155 -13.074 1.00 46.12 111 TRP A N 1
ATOM 928 C CA . TRP A 1 111 ? -5.560 4.149 -12.238 1.00 46.12 111 TRP A CA 1
ATOM 929 C C . TRP A 1 111 ? -7.056 4.089 -12.565 1.00 46.12 111 TRP A C 1
ATOM 931 O O . TRP A 1 111 ? -7.911 4.683 -11.905 1.00 46.12 111 TRP A O 1
ATOM 941 N N . HIS A 1 112 ? -7.400 3.332 -13.601 1.00 41.41 112 HIS A N 1
ATOM 942 C CA . HIS A 1 112 ? -8.715 2.732 -13.641 1.00 41.41 112 HIS A CA 1
ATOM 943 C C . HIS A 1 112 ? -8.821 1.896 -12.370 1.00 41.41 112 HIS A C 1
ATOM 945 O O . HIS A 1 112 ? -7.984 1.032 -12.124 1.00 41.41 112 HIS A O 1
ATOM 951 N N . LYS A 1 113 ? -9.828 2.171 -11.536 1.00 43.22 113 LYS A N 1
ATOM 952 C CA . LYS A 1 113 ? -10.315 1.190 -10.566 1.00 43.22 113 LYS A CA 1
ATOM 953 C C . LYS A 1 113 ? -10.672 -0.060 -11.377 1.00 43.22 113 LYS A C 1
ATOM 955 O O . LYS A 1 113 ? -11.793 -0.176 -11.858 1.00 43.22 113 LYS A O 1
ATOM 960 N N . ILE A 1 114 ? -9.706 -0.950 -11.611 1.00 36.94 114 ILE A N 1
ATOM 961 C CA . ILE A 1 114 ? -9.931 -2.222 -12.312 1.00 36.94 114 ILE A CA 1
ATOM 962 C C . ILE A 1 114 ? -10.862 -3.100 -11.458 1.00 36.94 114 ILE A C 1
ATOM 964 O O . ILE A 1 114 ? -11.517 -4.005 -11.966 1.00 36.94 114 ILE A O 1
ATOM 968 N N . TYR A 1 115 ? -11.012 -2.776 -10.173 1.00 39.72 115 TYR A N 1
ATOM 969 C CA . TYR A 1 115 ? -11.868 -3.502 -9.259 1.00 39.72 115 TYR A CA 1
ATOM 970 C C . TYR A 1 115 ? -13.264 -2.878 -9.155 1.00 39.72 115 TYR A C 1
ATOM 972 O O . TYR A 1 115 ? -13.458 -1.756 -8.688 1.00 39.72 115 TYR A O 1
ATOM 980 N N . SER A 1 116 ? -14.259 -3.675 -9.542 1.00 37.72 116 SER A N 1
ATOM 981 C CA . SER A 1 116 ? -15.656 -3.546 -9.107 1.00 37.72 116 SER A CA 1
ATOM 982 C C . SER A 1 116 ? -15.872 -4.073 -7.672 1.00 37.72 116 SER A C 1
ATOM 984 O O . SER A 1 116 ? -17.007 -4.165 -7.211 1.00 37.72 116 SER A O 1
ATOM 986 N N . VAL A 1 117 ? -14.782 -4.395 -6.962 1.00 46.78 117 VAL A N 1
ATOM 987 C CA . VAL A 1 117 ? -14.717 -4.961 -5.607 1.00 46.78 117 VAL A CA 1
ATOM 988 C C . VAL A 1 117 ? -13.789 -4.067 -4.765 1.00 46.78 117 VAL A C 1
ATOM 990 O O . VAL A 1 117 ? -12.878 -3.444 -5.306 1.00 46.78 117 VAL A O 1
ATOM 993 N N . ARG A 1 118 ? -14.058 -3.901 -3.464 1.00 52.56 118 ARG A N 1
ATOM 994 C CA . ARG A 1 118 ? -13.204 -3.101 -2.563 1.00 52.56 118 ARG A CA 1
ATOM 995 C C . ARG A 1 118 ? -11.792 -3.695 -2.537 1.00 52.56 118 ARG A C 1
ATOM 997 O O . ARG A 1 118 ? -11.681 -4.905 -2.431 1.00 52.56 118 ARG A O 1
ATOM 1004 N N . ALA A 1 119 ? -10.753 -2.854 -2.532 1.00 60.03 119 ALA A N 1
ATOM 1005 C CA . ALA A 1 119 ? -9.352 -3.301 -2.420 1.00 60.03 119 ALA A CA 1
ATOM 1006 C C . ALA A 1 119 ? -9.009 -3.872 -1.028 1.00 60.03 119 ALA A C 1
ATOM 1008 O O . ALA A 1 119 ? -7.877 -4.279 -0.769 1.00 60.03 119 ALA A O 1
ATOM 1009 N N . VAL A 1 120 ? -9.986 -3.813 -0.122 1.00 73.00 120 VAL A N 1
ATOM 1010 C CA . VAL A 1 120 ? -9.893 -4.152 1.286 1.00 73.00 120 VAL A CA 1
ATOM 1011 C C . VAL A 1 120 ? -11.084 -5.028 1.651 1.00 73.00 120 VAL A C 1
ATOM 1013 O O . VAL A 1 120 ? -12.239 -4.646 1.424 1.00 73.00 120 VAL A O 1
ATOM 1016 N N . ASN A 1 121 ? -10.802 -6.162 2.280 1.00 77.81 121 ASN A N 1
ATOM 1017 C CA . ASN A 1 121 ? -11.780 -6.971 2.991 1.00 77.81 121 ASN A CA 1
ATOM 1018 C C . ASN A 1 121 ? -11.460 -6.938 4.492 1.00 77.81 121 ASN A C 1
ATOM 1020 O O . AS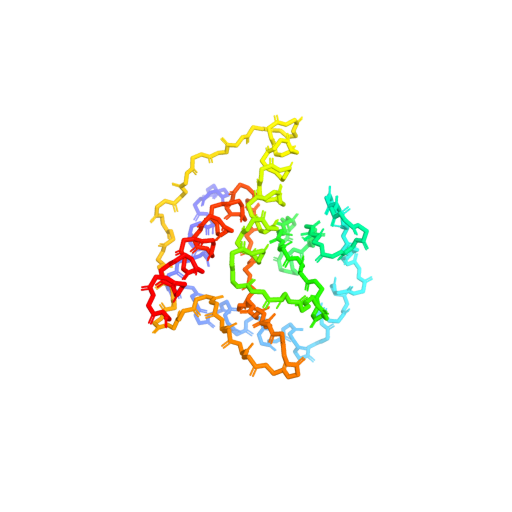N A 1 121 ? -10.296 -7.039 4.876 1.00 77.81 121 ASN A O 1
ATOM 1024 N N . VAL A 1 122 ? -12.486 -6.786 5.329 1.00 79.50 122 VAL A N 1
ATOM 1025 C CA . VAL A 1 122 ? -12.349 -6.731 6.788 1.00 79.50 122 VAL A CA 1
ATOM 1026 C C . VAL A 1 122 ? -13.191 -7.838 7.404 1.00 79.50 122 VAL A C 1
ATOM 1028 O O . VAL A 1 122 ? -14.395 -7.911 7.152 1.00 79.50 122 VAL A O 1
ATOM 1031 N N . ALA A 1 123 ? -12.568 -8.675 8.229 1.00 82.75 123 ALA A N 1
ATOM 1032 C CA . ALA A 1 123 ? -13.248 -9.694 9.022 1.00 82.75 123 ALA A CA 1
ATOM 1033 C C . ALA A 1 123 ? -13.083 -9.390 10.515 1.00 82.75 123 ALA A C 1
ATOM 1035 O O . ALA A 1 123 ? -12.010 -8.973 10.941 1.00 82.75 123 ALA A O 1
ATOM 1036 N N . TYR A 1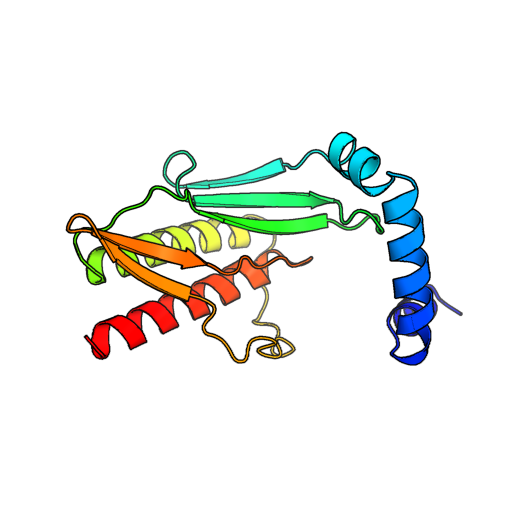 124 ? -14.133 -9.607 11.309 1.00 82.50 124 TYR A N 1
ATOM 1037 C CA . TYR A 1 124 ? -14.053 -9.548 12.769 1.00 82.50 124 TYR A CA 1
ATOM 1038 C C . TYR A 1 124 ? -14.153 -10.964 13.331 1.00 82.50 124 TYR A C 1
ATOM 1040 O O . TYR A 1 124 ? -15.223 -11.576 13.302 1.00 82.50 124 TYR A O 1
ATOM 1048 N N . GLU A 1 125 ? -13.032 -11.494 13.810 1.00 82.38 125 GLU A N 1
ATOM 1049 C CA . GLU A 1 125 ? -12.912 -12.864 14.312 1.00 82.38 125 GLU A CA 1
ATOM 1050 C C . GLU A 1 125 ? -11.957 -12.900 15.506 1.00 82.38 125 GLU A C 1
ATOM 1052 O O . GLU A 1 125 ? -10.940 -12.207 15.515 1.00 82.38 125 GLU A O 1
ATOM 1057 N N . ASN A 1 126 ? -12.262 -13.734 16.505 1.00 82.62 126 ASN A N 1
ATOM 1058 C CA . ASN A 1 126 ? -11.467 -13.867 17.735 1.00 82.62 126 ASN A CA 1
ATOM 1059 C C . ASN A 1 126 ? -11.215 -12.526 18.451 1.00 82.62 126 ASN A C 1
ATOM 1061 O O . ASN A 1 126 ? -10.117 -12.276 18.931 1.00 82.62 126 ASN A O 1
ATOM 1065 N N . GLU A 1 127 ? -12.248 -11.680 18.505 1.00 83.25 127 GLU A N 1
ATOM 1066 C CA . GLU A 1 127 ? -12.230 -10.354 19.142 1.00 83.25 127 GLU A CA 1
ATOM 1067 C C . GLU A 1 127 ? -11.304 -9.316 18.478 1.00 83.25 127 GLU A C 1
ATOM 1069 O O . GLU A 1 127 ? -11.107 -8.236 19.029 1.00 83.25 127 GLU A O 1
ATOM 1074 N N . CYS A 1 128 ? -10.820 -9.591 17.262 1.00 83.00 128 CYS A N 1
ATOM 1075 C CA . CYS A 1 128 ? -9.948 -8.698 16.502 1.00 83.00 128 CYS A CA 1
ATOM 1076 C C . CYS A 1 128 ? -10.474 -8.435 15.084 1.00 83.00 128 CYS A C 1
ATOM 1078 O O . CYS A 1 128 ? -11.167 -9.262 14.484 1.00 83.00 128 CYS A O 1
ATOM 1080 N N . TYR A 1 129 ? -10.087 -7.289 14.527 1.00 80.94 129 TYR A N 1
ATOM 1081 C CA . TYR A 1 129 ? -10.251 -6.952 13.118 1.00 80.94 129 TYR A CA 1
ATOM 1082 C C . TYR A 1 129 ? -9.049 -7.434 12.304 1.00 80.94 129 TYR A C 1
ATOM 1084 O O . TYR A 1 129 ? -7.904 -7.123 12.634 1.00 80.94 129 TYR A O 1
ATOM 1092 N N . TRP A 1 130 ? -9.334 -8.143 11.215 1.00 80.19 130 TRP A N 1
ATOM 1093 C CA . TRP A 1 130 ? -8.378 -8.657 10.238 1.00 80.19 130 TRP A CA 1
ATOM 1094 C C . TRP A 1 130 ? -8.573 -7.923 8.916 1.00 80.19 130 TRP A C 1
ATOM 1096 O O . TRP A 1 130 ? -9.697 -7.862 8.411 1.00 80.19 130 TRP A O 1
ATOM 1106 N N . ILE A 1 131 ? -7.495 -7.373 8.357 1.00 81.50 131 ILE A N 1
ATOM 1107 C CA . ILE A 1 131 ? -7.527 -6.602 7.109 1.00 81.50 131 ILE A CA 1
ATOM 1108 C C . ILE A 1 131 ? -6.804 -7.388 6.022 1.00 81.50 131 ILE A C 1
ATOM 1110 O O . ILE A 1 131 ? -5.610 -7.654 6.123 1.00 81.50 131 ILE A O 1
ATOM 1114 N N . PHE A 1 132 ? -7.526 -7.710 4.954 1.00 80.44 132 PHE A N 1
ATOM 1115 C CA . PHE A 1 132 ? -6.983 -8.376 3.778 1.00 80.44 132 PHE A CA 1
ATOM 1116 C C . PHE A 1 132 ? -6.963 -7.405 2.606 1.00 80.44 132 PHE A C 1
ATOM 1118 O O . PHE A 1 132 ? -7.972 -6.764 2.301 1.00 80.44 132 PHE A O 1
ATOM 1125 N N . LEU A 1 133 ? -5.812 -7.316 1.948 1.00 80.94 133 LEU A N 1
ATOM 1126 C CA . LEU A 1 133 ? -5.606 -6.488 0.768 1.00 80.94 133 LEU A CA 1
ATOM 1127 C C . LEU A 1 133 ? -5.561 -7.377 -0.477 1.00 80.94 133 LEU A C 1
ATOM 1129 O O . LEU A 1 133 ? -4.925 -8.428 -0.456 1.00 80.94 133 LEU A O 1
ATOM 1133 N N . ASP A 1 134 ? -6.145 -6.922 -1.586 1.00 66.81 134 ASP A N 1
ATOM 1134 C CA . ASP A 1 134 ? -6.117 -7.660 -2.866 1.00 66.81 134 ASP A CA 1
ATOM 1135 C C . ASP A 1 134 ? -4.707 -7.758 -3.488 1.00 66.81 134 ASP A C 1
ATOM 1137 O O . ASP A 1 134 ? -4.484 -8.496 -4.449 1.00 66.81 134 ASP A O 1
ATOM 1141 N N . GLY A 1 135 ? -3.736 -7.035 -2.921 1.00 73.00 135 GLY A N 1
ATOM 1142 C CA . GLY A 1 135 ? -2.371 -6.942 -3.418 1.00 73.00 135 GLY A CA 1
ATOM 1143 C C . GLY A 1 135 ? -2.283 -6.042 -4.652 1.00 73.00 135 GLY A C 1
ATOM 1144 O O . GLY A 1 135 ? -3.028 -6.174 -5.620 1.00 73.00 135 GLY A O 1
ATOM 1145 N N . TYR A 1 136 ? -1.335 -5.107 -4.643 1.00 80.62 136 TYR A N 1
ATOM 1146 C CA . TYR A 1 136 ? -1.101 -4.204 -5.767 1.00 80.62 136 TYR A CA 1
ATOM 1147 C C . TYR A 1 136 ? 0.375 -4.202 -6.156 1.00 80.62 136 TYR A C 1
ATOM 1149 O O . TYR A 1 136 ? 1.251 -4.198 -5.290 1.00 80.62 136 TYR A O 1
ATOM 1157 N N . LYS A 1 137 ? 0.641 -4.219 -7.469 1.00 84.75 137 LYS A N 1
ATOM 1158 C CA . LYS A 1 137 ? 1.991 -4.185 -8.036 1.00 84.75 137 LYS A CA 1
ATOM 1159 C C . LYS A 1 137 ? 2.106 -3.049 -9.049 1.00 84.75 137 LYS A C 1
ATOM 1161 O O . LYS A 1 137 ? 1.230 -2.922 -9.899 1.00 84.75 137 LYS A O 1
ATOM 1166 N N . SER A 1 138 ? 3.192 -2.281 -9.005 1.00 84.56 138 SER A N 1
ATOM 1167 C CA . SER A 1 138 ? 3.477 -1.218 -9.984 1.00 84.56 138 SER A CA 1
ATOM 1168 C C . SER A 1 138 ? 4.947 -1.187 -10.385 1.00 84.56 138 SER A C 1
ATOM 1170 O O . SER A 1 138 ? 5.804 -1.548 -9.594 1.00 84.56 138 SER A O 1
ATOM 1172 N N . GLU A 1 139 ? 5.262 -0.721 -11.592 1.00 86.56 139 GLU A N 1
ATOM 1173 C CA . GLU A 1 139 ? 6.642 -0.371 -11.973 1.00 86.56 139 GLU A CA 1
ATOM 1174 C C . GLU A 1 139 ? 7.121 0.930 -11.290 1.00 86.56 139 GLU A C 1
ATOM 1176 O O . GLU A 1 139 ? 8.311 1.237 -11.311 1.00 86.56 139 GLU A O 1
ATOM 1181 N N . GLU A 1 140 ? 6.209 1.689 -10.674 1.00 87.88 140 GLU A N 1
ATOM 1182 C CA . GLU A 1 140 ? 6.480 2.942 -9.972 1.00 87.88 140 GLU A CA 1
ATOM 1183 C C . GLU A 1 140 ? 6.169 2.808 -8.477 1.00 87.88 140 GLU A C 1
ATOM 1185 O O . GLU A 1 140 ? 5.029 2.567 -8.076 1.00 87.88 140 GLU A O 1
ATOM 1190 N N . ILE A 1 141 ? 7.180 3.015 -7.631 1.00 91.56 141 ILE A N 1
ATOM 1191 C CA . ILE A 1 141 ? 7.038 2.893 -6.174 1.00 91.56 141 ILE A CA 1
ATOM 1192 C C . ILE A 1 141 ? 6.071 3.936 -5.592 1.00 91.56 141 ILE A C 1
ATOM 1194 O O . ILE A 1 141 ? 5.341 3.637 -4.647 1.00 91.56 141 ILE A O 1
ATOM 1198 N N . SER A 1 142 ? 5.992 5.129 -6.198 1.00 92.38 142 SER A N 1
ATOM 1199 C CA . SER A 1 142 ? 5.051 6.181 -5.789 1.00 92.38 142 SER A CA 1
ATOM 1200 C C . SER A 1 142 ? 3.589 5.731 -5.891 1.00 92.38 142 SER A C 1
ATOM 1202 O O . SER A 1 142 ? 2.758 6.153 -5.088 1.00 92.38 142 SER A O 1
ATOM 1204 N N . ASP A 1 143 ? 3.257 4.837 -6.828 1.00 89.75 143 ASP A N 1
ATOM 1205 C CA . ASP A 1 143 ? 1.891 4.321 -6.957 1.00 89.75 143 ASP A CA 1
ATOM 1206 C C . ASP A 1 143 ? 1.475 3.483 -5.750 1.00 89.75 143 ASP A C 1
ATOM 1208 O O . ASP A 1 143 ? 0.295 3.457 -5.405 1.00 89.75 143 ASP A O 1
ATOM 1212 N N . LEU A 1 144 ? 2.424 2.816 -5.085 1.00 91.25 144 LEU A N 1
ATOM 1213 C CA . LEU A 1 144 ? 2.134 2.043 -3.879 1.00 91.25 144 LEU A CA 1
ATOM 1214 C C . LEU A 1 144 ? 1.693 2.953 -2.728 1.00 91.25 144 LEU A C 1
ATOM 1216 O O . LEU A 1 144 ? 0.755 2.617 -2.009 1.00 91.25 144 LEU A O 1
ATOM 1220 N N . TYR A 1 145 ? 2.304 4.134 -2.591 1.00 93.44 145 TYR A N 1
ATOM 1221 C CA . TYR A 1 145 ? 1.876 5.133 -1.607 1.00 93.44 145 TYR A CA 1
ATOM 1222 C C . TYR A 1 145 ? 0.434 5.587 -1.872 1.00 93.44 145 TYR A C 1
ATOM 1224 O O . TYR A 1 145 ? -0.398 5.652 -0.962 1.00 93.44 145 TYR A O 1
ATOM 1232 N N . TRP A 1 146 ? 0.108 5.873 -3.136 1.00 90.81 146 TRP A N 1
ATOM 1233 C CA . TRP A 1 146 ? -1.242 6.287 -3.519 1.00 90.81 146 TRP A CA 1
ATOM 1234 C C . TRP A 1 146 ? -2.272 5.167 -3.347 1.00 90.81 146 TRP A C 1
ATOM 1236 O O . TRP A 1 146 ? -3.387 5.439 -2.901 1.00 90.81 146 TRP A O 1
ATOM 1246 N N . TYR A 1 147 ? -1.890 3.921 -3.624 1.00 88.81 147 TYR A N 1
ATOM 1247 C CA . TYR A 1 147 ? -2.694 2.740 -3.324 1.00 88.81 147 TYR A CA 1
ATOM 1248 C C . TYR A 1 147 ? -3.004 2.637 -1.825 1.00 88.81 147 TYR A C 1
ATOM 1250 O O . TYR A 1 147 ? -4.167 2.517 -1.442 1.00 88.81 147 TYR A O 1
ATOM 1258 N N . MET A 1 148 ? -1.992 2.773 -0.965 1.00 90.94 148 MET A N 1
ATOM 1259 C CA . MET A 1 148 ? -2.178 2.701 0.485 1.00 90.94 148 MET A CA 1
ATOM 1260 C C . MET A 1 148 ? -3.023 3.857 1.026 1.00 90.94 148 MET A C 1
ATOM 1262 O O . MET A 1 148 ? -3.839 3.652 1.922 1.00 90.94 148 MET A O 1
ATOM 1266 N N . ARG A 1 149 ? -2.929 5.059 0.437 1.00 92.38 149 ARG A N 1
ATOM 1267 C CA . ARG A 1 149 ? -3.872 6.156 0.728 1.00 92.38 149 ARG A CA 1
ATOM 1268 C C . ARG A 1 149 ? -5.318 5.762 0.423 1.00 92.38 149 ARG A C 1
ATOM 1270 O O . ARG A 1 149 ? -6.202 6.066 1.221 1.00 92.38 149 ARG A O 1
ATOM 1277 N N . ASP A 1 150 ? -5.561 5.095 -0.701 1.00 88.31 150 ASP A N 1
ATOM 1278 C CA . ASP A 1 150 ? -6.903 4.654 -1.088 1.00 88.31 150 ASP A CA 1
ATOM 1279 C C . ASP A 1 150 ? -7.408 3.493 -0.201 1.00 88.31 150 ASP A C 1
ATOM 1281 O O . ASP A 1 150 ? -8.603 3.438 0.096 1.00 88.31 150 ASP A O 1
ATOM 1285 N N . VAL A 1 151 ? -6.520 2.612 0.278 1.00 88.25 151 VAL A N 1
ATOM 1286 C CA . VAL A 1 151 ? -6.815 1.588 1.304 1.00 88.25 151 VAL A CA 1
ATOM 1287 C C . VAL A 1 151 ? -7.232 2.240 2.625 1.00 88.25 151 VAL A C 1
ATOM 1289 O O . VAL A 1 151 ? -8.300 1.934 3.149 1.00 88.25 151 VAL A O 1
ATOM 1292 N N . ILE A 1 152 ? -6.445 3.195 3.132 1.00 92.50 152 ILE A N 1
ATOM 1293 C CA . ILE A 1 152 ? -6.736 3.926 4.377 1.00 92.50 152 ILE A CA 1
ATOM 1294 C C . ILE A 1 152 ? -8.090 4.639 4.293 1.00 92.50 152 ILE A C 1
ATOM 1296 O O . ILE A 1 152 ? -8.872 4.604 5.242 1.00 92.50 152 ILE A O 1
ATOM 1300 N N . ASN A 1 153 ? -8.397 5.268 3.156 1.00 90.75 153 ASN A N 1
ATOM 1301 C CA . ASN A 1 153 ? -9.689 5.926 2.958 1.00 90.75 153 ASN A CA 1
ATOM 1302 C C . ASN A 1 153 ? -10.853 4.923 2.992 1.00 90.75 153 ASN A C 1
ATOM 1304 O O . ASN A 1 153 ? -11.858 5.195 3.641 1.00 90.75 153 ASN A O 1
ATOM 1308 N N . GLN A 1 154 ? -10.704 3.749 2.369 1.00 87.62 154 GLN A N 1
ATOM 1309 C CA . GLN A 1 154 ? -11.716 2.687 2.438 1.00 87.62 154 GLN A CA 1
ATOM 1310 C C . GLN A 1 154 ? -11.909 2.162 3.867 1.00 87.62 154 GLN A C 1
ATOM 1312 O O . GLN A 1 154 ? -13.043 1.913 4.270 1.00 87.62 154 GLN A O 1
ATOM 1317 N N . LEU A 1 155 ? -10.834 2.029 4.650 1.00 89.06 155 LEU A N 1
ATOM 1318 C CA . LEU A 1 155 ? -10.921 1.643 6.063 1.00 89.06 155 LEU A CA 1
ATOM 1319 C C . LEU A 1 155 ? -11.673 2.691 6.896 1.00 89.06 155 LEU A C 1
ATOM 1321 O O . LEU A 1 155 ? -12.490 2.326 7.738 1.00 89.06 155 LEU A O 1
ATOM 1325 N N . LYS A 1 156 ? -11.454 3.985 6.633 1.00 92.31 156 LYS A N 1
ATOM 1326 C CA . LYS A 1 156 ? -12.202 5.077 7.278 1.00 92.31 156 LYS A CA 1
ATOM 1327 C C . LYS A 1 156 ? -13.685 5.052 6.919 1.00 92.31 156 LYS A C 1
ATOM 1329 O O . LYS A 1 156 ? -14.518 5.092 7.814 1.00 92.31 156 LYS A O 1
ATOM 1334 N N . GLU A 1 157 ? -14.012 4.905 5.635 1.00 89.19 157 GLU A N 1
ATOM 1335 C CA . GLU A 1 157 ? -15.403 4.777 5.172 1.00 89.19 157 GLU A CA 1
ATOM 1336 C C . GLU A 1 157 ? -16.115 3.572 5.808 1.00 89.19 157 GLU A C 1
ATOM 1338 O O . GLU A 1 157 ? -17.294 3.651 6.158 1.00 89.19 157 GLU A O 1
ATOM 1343 N N . LEU A 1 158 ? -15.400 2.453 5.965 1.00 86.56 158 LEU A N 1
ATOM 1344 C CA . LEU A 1 158 ? -15.894 1.270 6.666 1.00 86.56 158 LEU A CA 1
ATOM 1345 C C . LEU A 1 158 ? -16.150 1.552 8.147 1.00 86.56 158 LEU A C 1
ATOM 1347 O O . LEU A 1 158 ? -17.222 1.213 8.632 1.00 86.56 158 LEU A O 1
ATOM 1351 N N . ASN A 1 159 ? -15.203 2.186 8.839 1.00 90.19 159 ASN A N 1
ATOM 1352 C CA . ASN A 1 159 ? -15.329 2.535 10.253 1.00 90.19 159 ASN A CA 1
ATOM 1353 C C . ASN A 1 159 ? -16.501 3.490 10.522 1.00 90.19 159 ASN A C 1
ATOM 1355 O O . ASN A 1 159 ? -17.211 3.315 11.501 1.00 90.19 159 ASN A O 1
ATOM 1359 N N . ASP A 1 160 ? -16.743 4.450 9.627 1.00 86.31 160 ASP A N 1
ATOM 1360 C CA . ASP A 1 160 ? -17.887 5.368 9.723 1.00 86.31 160 ASP A CA 1
ATOM 1361 C C . ASP A 1 160 ? -19.239 4.667 9.476 1.00 86.31 160 ASP A C 1
ATOM 1363 O O . ASP A 1 160 ? -20.296 5.215 9.793 1.00 86.31 160 ASP A O 1
ATOM 1367 N N . SER A 1 161 ? -19.215 3.472 8.875 1.00 78.00 161 SER A N 1
ATOM 1368 C CA . SER A 1 161 ? -20.401 2.676 8.537 1.00 78.00 161 SER A CA 1
ATOM 1369 C C . SER A 1 161 ? -20.718 1.566 9.552 1.00 78.00 161 SER A C 1
ATOM 1371 O O . SER A 1 161 ? -21.735 0.887 9.378 1.00 78.00 161 SER A O 1
ATOM 1373 N N . LEU A 1 162 ? -19.854 1.347 10.550 1.00 69.06 162 LEU A N 1
ATOM 1374 C CA . LEU A 1 162 ? -19.995 0.350 11.624 1.00 69.06 162 LEU A CA 1
ATOM 1375 C C . LEU A 1 162 ? -20.643 0.969 12.872 1.00 69.06 162 LEU A C 1
ATOM 1377 O O . LEU A 1 162 ? -21.459 0.255 13.500 1.00 69.06 162 LEU A O 1
#

Sequence (162 aa):
MDNSELKELFYSEEMEPIRQSYYNEAYRQGKFDEAASNGHAEEVFDWQGDDFSVWKDKVWYSDKDRYHVGVEGYMGFENMTQAIECYEQFNEAFKQYIEQNGGLKEKHLGWHKIYSVRAVNVAYENECYWIFLDGYKSEEISDLYWYMRDVINQLKELNDSL

pLDDT: mean 79.77, std 14.31, range [36.94, 97.62]

Radius of gyration: 18.35 Å; chains: 1; bounding box: 37×37×55 Å